Protein AF-A0A7D9LFI8-F1 (afdb_monomer)

pLDDT: mean 77.06, std 19.46, range [33.47, 96.38]

Sequence (161 aa):
KSAKEGKTTEKPIRKGYKLFFENYVFDVVGLNVDSCSIKGKCYRSPKKSQVPHNITVNLSNNGDIINAKCNCVAGASGFCCHVMALLYLIDHTLKLGLETFPRVGTCTDNPQQWHKPRPLGIKAEPIMGSSVIDPKHEKKRFSGIQRQGPAQNSSGAKQFT

Radius of gyration: 23.35 Å; Cα contacts (8 Å, |Δi|>4): 183; chains: 1; bounding box: 65×35×63 Å

Foldseek 3Di:
DDDDDDDQDCVLLVLLVVQLVVVQKAPWDWDDDPWTKIKIWGADPPDNPDDTKIKIWTAHPVRHTPDIAIPDPPRVVVRGNNNSNVVVQVVVCVVVVHPDRDHDDDPVVDPDDPPPPDPDPPPDDPPVPDDDDDPVRDDDDDPDDDPDDPDDDDDDDDDDD

Secondary structure (DSSP, 8-state):
---------HHHHHHHHHHHHTT-EEEEEEEESSSEEEEEEEPPTT-TTSPPEEEEEEE-TTS-EEEEEESSTTGGGS-SHHHHHHHHHHHHHHHTT-SSPPP---TTTS---TTS--SS------GGG-----GGG--S-------PPPP----------

Organism: Paramuricea clavata (NCBI:txid317549)

Nearest PDB structures (foldseek):
  6x1i-assembly1_B  TM=4.666E-01  e=2.091E+00  Agrobacterium fabrum str. C58
  3dxo-assembly1_A  TM=4.474E-01  e=4.412E+00  Agrobacterium fabrum str. C58
  5ua0-assembly2_B  TM=2.777E-01  e=1.631E+00  Arabidopsis thaliana

Mean predicted aligned error: 15.07 Å

Solvent-accessible surface area (backbone atoms only — not comparable to full-atom values): 10420 Å² total; per-residue (Å²): 135,84,80,77,82,73,83,78,66,65,65,33,52,60,51,1,51,52,38,36,75,69,64,35,57,40,82,63,47,77,44,80,83,92,51,42,36,37,34,31,34,27,44,45,87,94,45,83,83,48,85,53,34,54,34,39,39,31,28,43,98,87,66,47,78,76,47,41,40,30,76,47,94,57,9,78,77,37,70,24,31,68,47,38,13,51,51,51,47,51,54,50,35,60,75,69,68,49,94,62,76,82,76,81,79,53,84,81,74,49,79,82,59,90,83,54,76,67,93,66,74,78,75,89,68,58,71,91,79,55,84,90,74,60,83,93,69,70,72,94,78,82,86,80,79,81,76,77,68,84,77,82,84,75,85,80,90,73,84,79,132

InterPro domains:
  IPR007527 Zinc finger, SWIM-type [PS50966] (55-91)

Structure (mmCIF, N/CA/C/O backbone):
data_AF-A0A7D9LFI8-F1
#
_entry.id   AF-A0A7D9LFI8-F1
#
loop_
_atom_site.group_PDB
_atom_site.id
_atom_site.type_symbol
_atom_site.label_atom_id
_atom_site.label_alt_id
_atom_site.label_comp_id
_atom_site.label_asym_id
_atom_site.label_entity_id
_atom_site.label_seq_id
_atom_site.pdbx_PDB_ins_code
_atom_site.Cartn_x
_atom_site.Cartn_y
_atom_site.Cartn_z
_atom_site.occupancy
_atom_site.B_iso_or_equiv
_atom_site.auth_seq_id
_atom_site.auth_comp_id
_atom_site.auth_asym_id
_atom_site.auth_atom_id
_atom_site.pdbx_PDB_model_num
ATOM 1 N N . LYS A 1 1 ? 25.039 -17.259 -19.847 1.00 37.41 1 LYS A N 1
ATOM 2 C CA . LYS A 1 1 ? 25.064 -16.910 -18.404 1.00 37.41 1 LYS A CA 1
ATOM 3 C C . LYS A 1 1 ? 23.641 -17.055 -17.877 1.00 37.41 1 LYS A C 1
ATOM 5 O O . LYS A 1 1 ? 22.828 -16.189 -18.157 1.00 37.41 1 LYS A O 1
ATOM 10 N N . SER A 1 2 ? 23.319 -18.179 -17.241 1.00 33.47 2 SER A N 1
ATOM 11 C CA . SER A 1 2 ? 21.957 -18.476 -16.782 1.00 33.47 2 SER A CA 1
ATOM 12 C C . SER A 1 2 ? 21.588 -17.599 -15.585 1.00 33.47 2 SER A C 1
ATOM 14 O O . SER A 1 2 ? 22.363 -17.492 -14.632 1.00 33.47 2 SER A O 1
ATOM 16 N N . ALA A 1 3 ? 20.429 -16.946 -15.662 1.00 39.66 3 ALA A N 1
ATOM 17 C CA . ALA A 1 3 ? 19.850 -16.181 -14.569 1.00 39.66 3 ALA A CA 1
ATOM 18 C C . ALA A 1 3 ? 19.558 -17.130 -13.397 1.00 39.66 3 ALA A C 1
ATOM 20 O O . ALA A 1 3 ? 18.907 -18.156 -13.569 1.00 39.66 3 ALA A O 1
ATOM 21 N N . LYS A 1 4 ? 20.078 -16.815 -12.208 1.00 42.62 4 LYS A N 1
ATOM 22 C CA . LYS A 1 4 ? 19.707 -17.530 -10.984 1.00 42.62 4 LYS A CA 1
ATOM 23 C C . LYS A 1 4 ? 18.280 -17.118 -10.627 1.00 42.62 4 LYS A C 1
ATOM 25 O O . LYS A 1 4 ? 18.066 -15.963 -10.267 1.00 42.62 4 LYS A O 1
ATOM 30 N N . GLU A 1 5 ? 17.334 -18.047 -10.718 1.00 45.97 5 GLU A N 1
ATOM 31 C CA . GLU A 1 5 ? 15.995 -17.890 -10.147 1.00 45.97 5 GLU A CA 1
ATOM 32 C C . GLU A 1 5 ? 16.115 -17.538 -8.661 1.00 45.97 5 GLU A C 1
ATOM 34 O O . GLU A 1 5 ? 16.693 -18.270 -7.851 1.00 45.97 5 GLU A O 1
ATOM 39 N N . GLY A 1 6 ? 15.641 -16.341 -8.317 1.00 51.19 6 GLY A N 1
ATOM 40 C CA . GLY A 1 6 ? 15.699 -15.812 -6.965 1.00 51.19 6 GLY A CA 1
ATOM 41 C C . GLY A 1 6 ? 14.767 -16.597 -6.052 1.00 51.19 6 GLY A C 1
ATOM 42 O O . GLY A 1 6 ? 13.562 -16.641 -6.274 1.00 51.19 6 GLY A O 1
ATOM 43 N N . LYS A 1 7 ? 15.321 -17.189 -4.992 1.00 52.41 7 LYS A N 1
ATOM 44 C CA . LYS A 1 7 ? 14.572 -17.845 -3.914 1.00 52.41 7 LYS A CA 1
ATOM 45 C C . LYS A 1 7 ? 13.600 -16.832 -3.290 1.00 52.41 7 LYS A C 1
ATOM 47 O O . LYS A 1 7 ? 14.011 -15.994 -2.485 1.00 52.41 7 LYS A O 1
ATOM 52 N N . THR A 1 8 ? 12.325 -16.876 -3.674 1.00 56.66 8 THR A N 1
ATOM 53 C CA . THR A 1 8 ? 11.269 -16.017 -3.128 1.00 56.66 8 THR A CA 1
ATOM 54 C C . THR A 1 8 ? 11.151 -16.279 -1.634 1.00 56.66 8 THR A C 1
ATOM 56 O O . THR A 1 8 ? 10.778 -17.360 -1.182 1.00 56.66 8 THR A O 1
ATOM 59 N N . THR A 1 9 ? 11.532 -15.295 -0.819 1.00 69.38 9 THR A N 1
ATOM 60 C CA . THR A 1 9 ? 11.370 -15.431 0.627 1.00 69.38 9 THR A CA 1
ATOM 61 C C . THR A 1 9 ? 9.883 -15.285 0.953 1.00 69.38 9 THR A C 1
ATOM 63 O O . THR A 1 9 ? 9.250 -14.293 0.616 1.00 69.38 9 THR A O 1
ATOM 66 N N . GLU A 1 10 ? 9.292 -16.284 1.603 1.00 84.00 10 GLU A N 1
ATOM 67 C CA . GLU A 1 10 ? 7.853 -16.299 1.910 1.00 84.00 10 GLU A CA 1
ATOM 68 C C . GLU A 1 10 ? 7.460 -15.239 2.966 1.00 84.00 10 GLU A C 1
ATOM 70 O O . GLU A 1 10 ? 6.313 -14.797 3.068 1.00 84.00 10 GLU A O 1
ATOM 75 N N . LYS A 1 11 ? 8.436 -14.784 3.764 1.00 88.94 11 LYS A N 1
ATOM 76 C CA . LYS A 1 11 ? 8.214 -13.882 4.905 1.00 88.94 11 LYS A CA 1
ATOM 77 C C . LYS A 1 11 ? 7.646 -12.507 4.493 1.00 88.94 11 LYS A C 1
ATOM 79 O O . LYS A 1 11 ? 6.659 -12.099 5.111 1.00 88.94 11 LYS A O 1
ATOM 84 N N . PRO A 1 12 ? 8.208 -11.771 3.508 1.00 92.19 12 PRO A N 1
ATOM 85 C CA . PRO A 1 12 ? 7.630 -10.512 3.031 1.00 92.19 12 PRO A CA 1
ATOM 86 C C . PRO A 1 12 ? 6.227 -10.657 2.450 1.00 92.19 12 PRO A C 1
ATOM 88 O O . PRO A 1 12 ? 5.413 -9.769 2.675 1.00 92.19 12 PRO A O 1
ATOM 91 N N . ILE A 1 13 ? 5.937 -11.775 1.779 1.00 94.06 13 ILE A N 1
ATOM 92 C CA . ILE A 1 13 ? 4.623 -12.066 1.188 1.00 94.06 13 ILE A CA 1
ATOM 93 C C . ILE A 1 13 ? 3.571 -12.181 2.299 1.00 94.06 13 ILE A C 1
ATOM 95 O O . ILE A 1 13 ? 2.636 -11.383 2.356 1.00 94.06 13 ILE A O 1
ATOM 99 N N . ARG A 1 14 ? 3.783 -13.085 3.269 1.00 94.31 14 ARG A N 1
ATOM 100 C CA . ARG A 1 14 ? 2.854 -13.284 4.399 1.00 94.31 14 ARG A CA 1
ATOM 101 C C . ARG A 1 14 ? 2.645 -12.007 5.220 1.00 94.31 14 ARG A C 1
ATOM 103 O O . ARG A 1 14 ? 1.518 -11.664 5.570 1.00 94.31 14 ARG A O 1
ATOM 110 N N . LYS A 1 15 ? 3.728 -11.286 5.540 1.00 94.06 15 LYS A N 1
ATOM 111 C CA . LYS A 1 15 ? 3.634 -10.025 6.298 1.00 94.06 15 LYS A CA 1
ATOM 112 C C . LYS A 1 15 ? 2.970 -8.911 5.492 1.00 94.06 15 LYS A C 1
ATOM 114 O O . LYS A 1 15 ? 2.224 -8.127 6.068 1.00 94.06 15 LYS A O 1
ATOM 119 N N . GLY A 1 16 ? 3.242 -8.836 4.192 1.00 95.12 16 GLY A N 1
ATOM 120 C CA . GLY A 1 16 ? 2.642 -7.844 3.306 1.00 95.12 16 GLY A CA 1
ATOM 121 C C . GLY A 1 16 ? 1.133 -8.009 3.207 1.00 95.12 16 GLY A C 1
ATOM 122 O O . GLY A 1 16 ? 0.416 -7.024 3.353 1.00 95.12 16 GLY A O 1
ATOM 123 N N . TYR A 1 17 ? 0.651 -9.250 3.095 1.0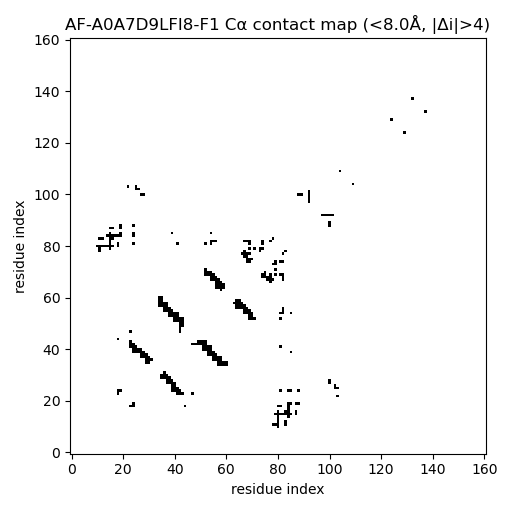0 95.62 17 TYR A N 1
ATOM 124 C CA . TYR A 1 17 ? -0.786 -9.526 3.112 1.00 95.62 17 TYR A CA 1
ATOM 125 C C . TYR A 1 17 ? -1.454 -9.034 4.403 1.00 95.62 17 TYR A C 1
ATOM 127 O O . TYR A 1 17 ? -2.499 -8.394 4.352 1.00 95.62 17 TYR A O 1
ATOM 135 N N . LYS A 1 18 ? -0.823 -9.254 5.565 1.00 94.94 18 LYS A N 1
ATOM 136 C CA . LYS A 1 18 ? -1.338 -8.750 6.848 1.00 94.94 18 LYS A CA 1
ATOM 137 C C . LYS A 1 18 ? -1.454 -7.219 6.870 1.00 94.94 18 LYS A C 1
ATOM 139 O O . LYS A 1 18 ? -2.470 -6.694 7.309 1.00 94.94 18 LYS A O 1
ATOM 144 N N . LEU A 1 19 ? -0.434 -6.506 6.384 1.00 94.25 19 LEU A N 1
ATOM 145 C CA . LEU A 1 19 ? -0.455 -5.038 6.309 1.00 94.25 19 LEU A CA 1
ATOM 146 C C . LEU A 1 19 ? -1.549 -4.526 5.362 1.00 94.25 19 LEU A C 1
ATOM 148 O O . LEU A 1 19 ? -2.220 -3.544 5.675 1.00 94.25 19 LEU A O 1
ATOM 152 N N . PHE A 1 20 ? -1.734 -5.195 4.225 1.00 94.38 20 PHE A N 1
ATOM 153 C CA . PHE A 1 20 ? -2.833 -4.915 3.306 1.00 94.38 20 PHE A CA 1
ATOM 154 C C . PHE A 1 20 ? -4.191 -5.107 4.001 1.00 94.38 20 PHE A C 1
ATOM 156 O O . PHE A 1 20 ? -4.976 -4.167 4.076 1.00 94.38 20 PHE A O 1
ATOM 163 N N . PHE A 1 21 ? -4.420 -6.280 4.595 1.00 92.94 21 PHE A N 1
ATOM 164 C CA . PHE A 1 21 ? -5.685 -6.640 5.238 1.00 92.94 21 PHE A CA 1
ATOM 165 C C . PHE A 1 21 ? -6.063 -5.718 6.411 1.00 92.94 21 PHE A C 1
ATOM 167 O O . PHE A 1 21 ? -7.231 -5.394 6.604 1.00 92.94 21 PHE A O 1
ATOM 174 N N . GLU A 1 22 ? -5.084 -5.255 7.191 1.00 90.75 22 GLU A N 1
ATOM 175 C CA . GLU A 1 22 ? -5.312 -4.372 8.346 1.00 90.75 22 GLU A CA 1
ATOM 176 C C . GLU A 1 22 ? -5.370 -2.867 7.981 1.00 90.75 22 GLU A C 1
ATOM 178 O O . GLU A 1 22 ? -5.321 -1.997 8.867 1.00 90.75 22 GLU A O 1
ATOM 183 N N . ASN A 1 23 ? -5.456 -2.532 6.686 1.00 90.88 23 ASN A N 1
ATOM 184 C CA . ASN A 1 23 ? -5.472 -1.157 6.172 1.00 90.88 23 ASN A CA 1
ATOM 185 C C . ASN A 1 23 ? -4.280 -0.332 6.689 1.00 90.88 23 ASN A C 1
ATOM 187 O O . ASN A 1 23 ? -4.435 0.750 7.275 1.00 90.88 23 ASN A O 1
ATOM 191 N N . TYR A 1 24 ? -3.072 -0.888 6.555 1.00 92.31 24 TYR A N 1
ATOM 192 C CA . TYR A 1 24 ? -1.830 -0.163 6.843 1.00 92.31 24 TYR A CA 1
ATOM 193 C C . TYR A 1 24 ? -1.316 0.619 5.633 1.00 92.31 24 TYR A C 1
ATOM 195 O O . TYR A 1 24 ? -0.491 1.509 5.831 1.00 92.31 24 TYR A O 1
ATOM 203 N N . VAL A 1 25 ? -1.800 0.308 4.425 1.00 93.56 25 VAL A N 1
ATOM 204 C CA . VAL A 1 25 ? -1.505 1.027 3.178 1.00 93.56 25 VAL A CA 1
ATOM 205 C C . VAL A 1 25 ? -2.602 2.057 2.916 1.00 93.56 25 VAL A C 1
ATOM 207 O O . VAL A 1 25 ? -3.782 1.737 3.023 1.00 93.56 25 VAL A O 1
ATOM 210 N N . PHE A 1 26 ? -2.217 3.290 2.606 1.00 92.50 26 PHE A N 1
ATOM 211 C CA . PHE A 1 26 ? -3.134 4.411 2.406 1.00 92.50 26 PHE A CA 1
ATOM 212 C C . PHE A 1 26 ? -2.490 5.496 1.532 1.00 92.50 26 PHE A C 1
ATOM 214 O O . PHE A 1 26 ? -1.305 5.409 1.202 1.00 92.50 26 PHE A O 1
ATOM 221 N N . ASP A 1 27 ? -3.272 6.524 1.184 1.00 92.12 27 ASP A N 1
ATOM 222 C CA . ASP A 1 27 ? -2.826 7.666 0.369 1.00 92.12 27 ASP A CA 1
ATOM 223 C C . ASP A 1 27 ? -2.188 7.207 -0.954 1.00 92.12 27 ASP A C 1
ATOM 225 O O . ASP A 1 27 ? -1.049 7.547 -1.282 1.00 92.12 27 ASP A O 1
ATOM 229 N N . VAL A 1 28 ? -2.902 6.315 -1.652 1.00 93.81 28 VAL A N 1
ATOM 230 C CA . VAL A 1 28 ? -2.425 5.691 -2.886 1.00 93.81 28 VAL A CA 1
ATOM 231 C C . VAL A 1 28 ? -2.843 6.526 -4.085 1.00 93.81 28 VAL A C 1
ATOM 233 O O . VAL A 1 28 ? -4.024 6.816 -4.268 1.00 93.81 28 VAL A O 1
ATOM 236 N N . VAL A 1 29 ? -1.865 6.886 -4.911 1.00 91.50 29 VAL A N 1
ATOM 237 C CA . VAL A 1 29 ? -2.039 7.707 -6.109 1.00 91.50 29 VAL A CA 1
ATOM 238 C C . VAL A 1 29 ? -1.342 7.023 -7.279 1.00 91.50 29 VAL A C 1
ATOM 240 O O . VAL A 1 29 ? -0.163 6.677 -7.190 1.00 91.50 29 VAL A O 1
ATOM 243 N N . GLY A 1 30 ? -2.075 6.834 -8.375 1.00 89.81 30 GLY A N 1
ATOM 244 C CA . GLY A 1 30 ? -1.538 6.368 -9.650 1.00 89.81 30 GLY A CA 1
ATOM 245 C C . GLY A 1 30 ? -1.301 7.537 -10.601 1.00 89.81 30 GLY A C 1
ATOM 246 O O . GLY A 1 30 ? -2.158 8.406 -10.738 1.00 89.81 30 GLY A O 1
ATOM 247 N N . LEU A 1 31 ? -0.146 7.553 -11.259 1.00 84.38 31 LEU A N 1
ATOM 248 C CA . LEU A 1 31 ? 0.178 8.459 -12.355 1.00 84.38 31 LEU A CA 1
ATOM 249 C C . LEU A 1 31 ? 0.422 7.628 -13.616 1.00 84.38 31 LEU A C 1
ATOM 251 O O . LEU A 1 31 ? 1.238 6.706 -13.598 1.00 84.38 31 LEU A O 1
ATOM 255 N N . ASN A 1 32 ? -0.271 7.966 -14.700 1.00 80.75 32 ASN A N 1
ATOM 256 C CA . ASN A 1 32 ? -0.144 7.299 -15.992 1.00 80.75 32 ASN A CA 1
ATOM 257 C C . ASN A 1 32 ? 0.204 8.352 -17.053 1.00 80.75 32 ASN A C 1
ATOM 259 O O . ASN A 1 32 ? -0.681 9.048 -17.540 1.00 80.75 32 ASN A O 1
ATOM 263 N N . VAL A 1 33 ? 1.503 8.539 -17.304 1.00 65.62 33 VAL A N 1
ATOM 264 C CA . VAL A 1 33 ? 2.015 9.484 -18.317 1.00 65.62 33 VAL A CA 1
ATOM 265 C C . VAL A 1 33 ? 2.738 8.700 -19.415 1.00 65.62 33 VAL A C 1
ATOM 267 O O . VAL A 1 33 ? 2.266 8.693 -20.539 1.00 65.62 33 VAL A O 1
ATOM 270 N N . ASP A 1 34 ? 3.786 7.941 -19.062 1.00 67.00 34 ASP A N 1
ATOM 271 C CA . ASP A 1 34 ? 4.524 7.057 -19.997 1.00 67.00 34 ASP A CA 1
ATOM 272 C C . ASP A 1 34 ? 4.701 5.620 -19.466 1.00 67.00 34 ASP A C 1
ATOM 274 O O . ASP A 1 34 ? 4.893 4.664 -20.213 1.00 67.00 34 ASP A O 1
ATOM 278 N N . SER A 1 35 ? 4.656 5.466 -18.142 1.00 74.69 35 SER A N 1
ATOM 279 C CA . SER A 1 35 ? 4.629 4.197 -17.414 1.00 74.69 35 SER A CA 1
ATOM 280 C C . SER A 1 35 ? 3.730 4.378 -16.193 1.00 74.69 35 SER A C 1
ATOM 282 O O . SER A 1 35 ? 3.637 5.482 -15.645 1.00 74.69 35 SER A O 1
ATOM 284 N N . CYS A 1 36 ? 3.032 3.323 -15.774 1.00 88.62 36 CYS A N 1
ATOM 285 C CA . CYS A 1 36 ? 2.094 3.416 -14.659 1.00 88.62 36 CYS A CA 1
ATOM 286 C C . CYS A 1 36 ? 2.877 3.435 -13.338 1.00 88.62 36 CYS A C 1
ATOM 288 O O . CYS A 1 36 ? 3.379 2.406 -12.884 1.00 88.62 36 CYS A O 1
ATOM 290 N N . SER A 1 37 ? 3.019 4.614 -12.726 1.00 92.69 37 SER A N 1
ATOM 291 C CA . SER A 1 37 ? 3.699 4.781 -11.439 1.00 92.69 37 SER A CA 1
ATOM 292 C C . SER A 1 37 ? 2.676 4.936 -10.323 1.00 92.69 37 SER A C 1
ATOM 294 O O . SER A 1 37 ? 1.926 5.910 -10.274 1.00 92.69 37 SER A O 1
ATOM 296 N N . ILE A 1 38 ? 2.661 3.978 -9.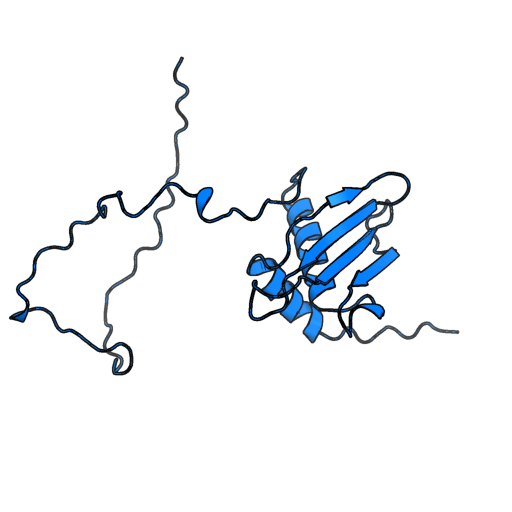405 1.00 94.31 38 ILE A N 1
ATOM 297 C CA . ILE A 1 38 ? 1.757 3.942 -8.262 1.00 94.31 38 ILE A CA 1
ATOM 298 C C . ILE A 1 38 ? 2.565 4.248 -7.008 1.00 94.31 38 ILE A C 1
ATOM 300 O O . ILE A 1 38 ? 3.533 3.559 -6.671 1.00 94.31 38 ILE A O 1
ATOM 304 N N . LYS A 1 39 ? 2.167 5.301 -6.300 1.00 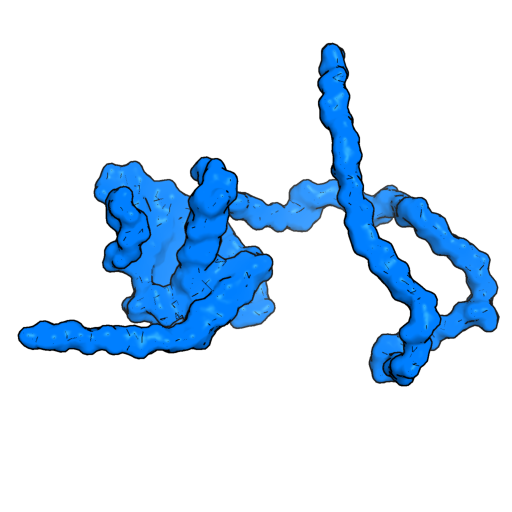95.12 39 LYS A N 1
ATOM 305 C CA . LYS A 1 39 ? 2.767 5.730 -5.036 1.00 95.12 39 LYS A CA 1
ATOM 306 C C . LYS A 1 39 ? 1.777 5.507 -3.911 1.00 95.12 39 LYS A C 1
ATOM 308 O O . LYS A 1 39 ? 0.581 5.663 -4.106 1.00 95.12 39 LYS A O 1
ATOM 313 N N . GLY A 1 40 ? 2.278 5.167 -2.732 1.00 94.88 40 GLY A N 1
ATOM 314 C CA . GLY A 1 40 ? 1.452 5.014 -1.541 1.00 94.88 40 GLY A CA 1
ATOM 315 C C . GLY A 1 40 ? 2.263 5.156 -0.264 1.00 94.88 40 GLY A C 1
ATOM 316 O O . GLY A 1 40 ? 3.499 5.113 -0.277 1.00 94.88 40 GLY A O 1
ATOM 317 N N . LYS A 1 41 ? 1.564 5.303 0.856 1.00 94.88 41 LYS A N 1
ATOM 318 C CA . LYS A 1 41 ? 2.154 5.315 2.195 1.00 94.88 41 LYS A CA 1
ATOM 319 C C . LYS A 1 41 ? 1.767 4.045 2.932 1.00 94.88 41 LYS A C 1
ATOM 321 O O . LYS A 1 41 ? 0.655 3.547 2.793 1.00 94.88 41 LYS A O 1
ATOM 326 N N . CYS A 1 42 ? 2.683 3.521 3.739 1.00 94.00 42 CYS A N 1
ATOM 327 C CA . CYS A 1 42 ? 2.388 2.409 4.633 1.00 94.00 42 CYS A CA 1
ATOM 328 C C . CYS A 1 42 ? 2.894 2.686 6.040 1.00 94.00 42 CYS A C 1
ATOM 330 O O . CYS A 1 42 ? 4.062 3.032 6.237 1.00 94.00 42 CYS A O 1
ATOM 332 N N . TYR A 1 43 ? 2.034 2.495 7.035 1.00 92.19 43 TYR A N 1
ATOM 333 C CA . TYR A 1 43 ? 2.442 2.595 8.431 1.00 92.19 43 TYR A CA 1
ATOM 334 C C . TYR A 1 43 ? 3.480 1.527 8.788 1.00 92.19 43 TYR A C 1
ATOM 336 O O . TYR A 1 43 ? 3.458 0.403 8.280 1.00 92.19 43 TYR A O 1
ATOM 344 N N . ARG A 1 44 ? 4.363 1.869 9.729 1.00 86.19 44 ARG A N 1
ATOM 345 C CA . ARG A 1 44 ? 5.255 0.909 10.383 1.00 86.19 44 ARG A CA 1
ATOM 346 C C . ARG A 1 44 ? 4.434 0.065 11.360 1.00 86.19 44 ARG A C 1
ATOM 348 O O . ARG A 1 44 ? 3.862 0.587 12.314 1.00 86.19 44 ARG A O 1
ATOM 355 N N . SER A 1 45 ? 4.363 -1.248 11.158 1.00 76.50 45 SER A N 1
ATOM 356 C CA . SER A 1 45 ? 3.855 -2.149 12.206 1.00 76.50 45 SER A CA 1
ATOM 357 C C . SER A 1 45 ? 4.743 -2.017 13.460 1.00 76.50 45 SER A C 1
ATOM 359 O O . SER A 1 45 ? 5.963 -2.052 13.292 1.00 76.50 45 SER A O 1
ATOM 361 N N . PRO A 1 46 ? 4.210 -1.890 14.701 1.00 64.44 46 PRO A N 1
ATOM 362 C CA . PRO A 1 46 ? 2.829 -2.138 15.139 1.00 64.44 46 PRO A CA 1
ATOM 363 C C . PRO A 1 46 ? 1.978 -0.881 15.431 1.00 64.44 46 PRO A C 1
ATOM 365 O O . PRO A 1 46 ? 0.835 -1.026 15.854 1.00 64.44 46 PRO A O 1
ATOM 368 N N . LYS A 1 47 ? 2.489 0.347 15.237 1.00 67.88 47 LYS A N 1
ATOM 369 C CA . LYS A 1 47 ? 1.793 1.593 15.629 1.00 67.88 47 LYS A CA 1
ATOM 370 C C . LYS A 1 47 ? 1.634 2.553 14.447 1.00 67.88 47 LYS A C 1
ATOM 372 O O . LYS A 1 47 ? 2.624 3.042 13.909 1.00 67.88 47 LYS A O 1
ATOM 377 N N . LYS A 1 48 ? 0.384 2.917 14.127 1.00 72.75 48 LYS A N 1
ATOM 378 C CA . LYS A 1 48 ? 0.029 3.903 13.082 1.00 72.75 48 LYS A CA 1
ATOM 379 C C . LYS A 1 48 ? 0.436 5.356 13.418 1.00 72.75 48 LYS A C 1
ATOM 381 O O . LYS A 1 48 ? 0.164 6.258 12.642 1.00 72.75 48 LYS A O 1
ATOM 386 N N . SER A 1 49 ? 1.095 5.592 14.558 1.00 73.19 49 SER A N 1
ATOM 387 C CA . SER A 1 49 ? 1.566 6.916 14.991 1.00 73.19 49 SER A CA 1
ATOM 388 C C . SER A 1 49 ? 2.953 7.300 14.464 1.00 73.19 49 SER A C 1
ATOM 390 O O . SER A 1 49 ? 3.344 8.457 14.567 1.00 73.19 49 SER A O 1
ATOM 392 N N . GLN A 1 50 ? 3.729 6.347 13.939 1.00 81.81 50 GLN A N 1
ATOM 393 C CA . GLN A 1 50 ? 5.054 6.637 13.390 1.00 81.81 50 GLN A CA 1
ATOM 394 C C . GLN A 1 50 ? 4.978 7.159 11.955 1.00 81.81 50 GLN A C 1
ATOM 396 O O . GLN A 1 50 ? 4.047 6.834 11.218 1.00 81.81 50 GLN A O 1
ATOM 401 N N . VAL A 1 51 ? 6.023 7.890 11.542 1.00 86.25 51 VAL A N 1
ATOM 402 C CA . VAL A 1 51 ? 6.181 8.363 10.161 1.00 86.25 51 VAL A CA 1
ATOM 403 C C . VAL A 1 51 ? 6.080 7.172 9.190 1.00 86.25 51 VAL A C 1
ATOM 405 O O . VAL A 1 51 ? 6.888 6.238 9.291 1.00 86.25 51 VAL A O 1
ATOM 408 N N . PRO A 1 52 ? 5.100 7.184 8.268 1.00 93.00 52 PRO A N 1
ATOM 409 C CA . PRO A 1 52 ? 4.894 6.113 7.300 1.00 93.00 52 PRO A CA 1
ATOM 410 C C . PRO A 1 52 ? 6.079 5.945 6.347 1.00 93.00 52 PRO A C 1
ATOM 412 O O . PRO A 1 52 ? 6.818 6.886 6.055 1.00 93.00 52 PRO A O 1
ATOM 415 N N . HIS A 1 53 ? 6.237 4.741 5.806 1.00 94.56 53 HIS A N 1
ATOM 416 C CA . HIS A 1 53 ? 7.129 4.509 4.681 1.00 94.56 53 HIS A CA 1
ATOM 417 C C . HIS A 1 53 ? 6.452 4.914 3.376 1.00 94.56 53 HIS A C 1
ATOM 419 O O . HIS A 1 53 ? 5.341 4.473 3.089 1.00 94.56 53 HIS A O 1
ATOM 425 N N . ASN A 1 54 ? 7.166 5.688 2.562 1.00 95.25 54 ASN A N 1
ATOM 426 C CA . ASN A 1 54 ? 6.788 5.926 1.176 1.00 95.25 54 ASN A CA 1
ATOM 427 C C . ASN A 1 54 ? 7.149 4.692 0.345 1.00 95.25 54 ASN A C 1
ATOM 429 O O . ASN A 1 54 ? 8.266 4.166 0.455 1.00 95.25 54 ASN A O 1
ATOM 433 N N . ILE A 1 55 ? 6.194 4.233 -0.455 1.00 96.31 55 ILE A N 1
ATOM 434 C CA . ILE A 1 55 ? 6.318 3.103 -1.369 1.00 96.31 55 ILE A CA 1
ATOM 435 C C . ILE A 1 55 ? 6.036 3.613 -2.781 1.00 96.31 55 ILE A C 1
ATOM 437 O O . ILE A 1 55 ? 5.163 4.456 -2.991 1.00 96.31 55 ILE A O 1
ATOM 441 N N . THR A 1 56 ? 6.782 3.114 -3.756 1.00 95.94 56 THR A N 1
ATOM 442 C CA . THR A 1 56 ? 6.554 3.388 -5.174 1.00 95.94 56 THR A CA 1
ATOM 443 C C . THR A 1 56 ? 6.714 2.097 -5.958 1.00 95.94 56 THR A C 1
ATOM 445 O O . THR A 1 56 ? 7.694 1.380 -5.756 1.00 95.94 56 THR A O 1
ATOM 448 N N . VAL A 1 57 ? 5.759 1.807 -6.832 1.00 95.62 57 VAL A N 1
ATOM 449 C CA . VAL A 1 57 ? 5.763 0.671 -7.756 1.00 95.62 57 VAL A CA 1
ATOM 450 C C . VAL A 1 57 ? 5.537 1.220 -9.156 1.00 95.62 57 VAL A C 1
ATOM 452 O O . VAL A 1 57 ? 4.595 1.972 -9.378 1.00 95.62 57 VAL A O 1
ATOM 455 N N . ASN A 1 58 ? 6.400 0.845 -10.090 1.00 94.50 58 ASN A N 1
ATOM 456 C CA . ASN A 1 58 ? 6.267 1.180 -11.498 1.00 94.50 58 ASN A CA 1
ATOM 457 C C . ASN A 1 58 ? 5.901 -0.088 -12.263 1.00 94.50 58 ASN A C 1
ATOM 459 O O . ASN A 1 58 ? 6.624 -1.087 -12.184 1.00 94.50 58 ASN A O 1
ATOM 463 N N . LEU A 1 59 ? 4.796 -0.026 -12.996 1.00 92.62 59 LEU A N 1
ATOM 464 C CA . LEU A 1 59 ? 4.278 -1.103 -13.824 1.00 92.62 59 LEU A CA 1
ATOM 465 C C . LEU A 1 59 ? 4.484 -0.779 -15.305 1.00 92.62 59 LEU A C 1
ATOM 467 O O . LEU A 1 59 ? 4.427 0.384 -15.719 1.00 92.62 59 LEU A O 1
ATOM 471 N N . SER A 1 60 ? 4.716 -1.822 -16.095 1.00 91.00 60 SER A N 1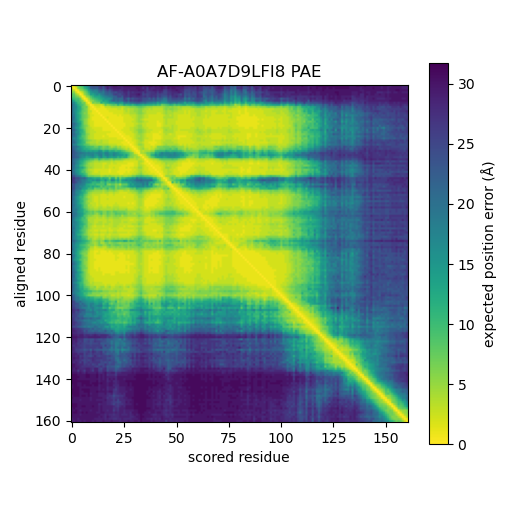
ATOM 472 C CA . SER A 1 60 ? 4.654 -1.759 -17.550 1.00 91.00 60 SER A CA 1
ATOM 473 C C . SER A 1 60 ? 3.201 -1.697 -18.015 1.00 91.00 60 SER A C 1
ATOM 475 O O . SER A 1 60 ? 2.273 -1.995 -17.262 1.00 91.00 60 SER A O 1
ATOM 477 N N . ASN A 1 61 ? 3.002 -1.376 -19.291 1.00 85.00 61 ASN A N 1
ATOM 478 C CA . ASN A 1 61 ? 1.671 -1.370 -19.900 1.00 85.00 61 ASN A CA 1
ATOM 479 C C . ASN A 1 61 ? 1.031 -2.770 -19.923 1.00 85.00 61 ASN A C 1
ATOM 481 O O . ASN A 1 61 ? -0.186 -2.879 -20.018 1.00 85.00 61 ASN A O 1
ATOM 485 N N . ASN A 1 62 ? 1.838 -3.826 -19.782 1.00 85.94 62 ASN A N 1
ATOM 486 C CA . ASN A 1 62 ? 1.375 -5.212 -19.706 1.00 85.94 62 ASN A CA 1
ATOM 487 C C . ASN A 1 62 ? 1.033 -5.646 -18.268 1.00 85.94 62 ASN A C 1
ATOM 489 O O . ASN A 1 62 ? 0.561 -6.760 -18.065 1.00 85.94 62 ASN A O 1
ATOM 493 N N . GLY A 1 63 ? 1.282 -4.790 -17.270 1.00 84.50 63 GLY A N 1
ATOM 494 C CA . GLY A 1 63 ? 1.078 -5.098 -15.853 1.00 84.50 63 GLY A CA 1
ATOM 495 C C . GLY A 1 63 ? 2.295 -5.708 -15.147 1.00 84.50 63 GLY A C 1
ATOM 496 O O . GLY A 1 63 ? 2.218 -5.998 -13.954 1.00 84.50 63 GLY A O 1
ATOM 497 N N . ASP A 1 64 ? 3.430 -5.859 -15.835 1.00 90.62 64 ASP A N 1
ATOM 498 C CA . ASP A 1 64 ? 4.660 -6.367 -15.222 1.00 90.62 64 ASP A CA 1
ATOM 499 C C . ASP A 1 64 ? 5.302 -5.319 -14.313 1.00 90.62 64 ASP A C 1
ATOM 501 O O . ASP A 1 64 ? 5.343 -4.126 -14.624 1.00 90.62 64 ASP A O 1
ATOM 505 N N . ILE A 1 65 ? 5.880 -5.764 -13.199 1.00 92.06 65 ILE A N 1
ATOM 506 C CA . ILE A 1 65 ? 6.581 -4.874 -12.272 1.00 92.06 65 ILE A CA 1
ATOM 507 C C . ILE A 1 65 ? 7.958 -4.532 -12.851 1.00 92.06 65 ILE A C 1
ATOM 509 O O . ILE A 1 65 ? 8.860 -5.367 -12.858 1.00 92.06 65 ILE A O 1
ATOM 513 N N . ILE A 1 66 ? 8.143 -3.281 -13.278 1.00 93.00 66 ILE A N 1
ATOM 514 C CA . ILE A 1 66 ? 9.435 -2.767 -13.759 1.00 93.00 66 ILE A CA 1
ATOM 515 C C . ILE A 1 66 ? 10.356 -2.484 -12.571 1.00 93.00 66 ILE A C 1
ATOM 517 O O . ILE A 1 66 ? 11.544 -2.800 -12.584 1.00 93.00 66 ILE A O 1
ATOM 521 N N . ASN A 1 67 ? 9.819 -1.824 -11.543 1.00 92.69 67 ASN A N 1
ATOM 522 C CA . ASN A 1 67 ? 10.586 -1.405 -10.376 1.00 92.69 67 ASN A CA 1
ATOM 523 C C . ASN A 1 67 ? 9.673 -1.240 -9.163 1.00 92.69 67 ASN A C 1
ATOM 525 O O . ASN A 1 67 ? 8.549 -0.759 -9.290 1.00 92.69 67 ASN A O 1
ATOM 529 N N . ALA A 1 68 ? 10.185 -1.552 -7.979 1.00 95.00 68 ALA A N 1
ATOM 530 C CA . ALA A 1 68 ? 9.535 -1.225 -6.724 1.00 95.00 68 ALA A CA 1
ATOM 531 C C . ALA A 1 68 ? 10.561 -0.708 -5.716 1.00 95.00 68 ALA A C 1
ATOM 533 O O . ALA A 1 68 ? 11.667 -1.235 -5.603 1.00 95.00 68 ALA A O 1
ATOM 534 N N . LYS A 1 69 ? 10.194 0.328 -4.963 1.00 95.19 69 LYS A N 1
ATOM 535 C CA . LYS A 1 69 ? 11.046 0.942 -3.942 1.00 95.19 69 LYS A CA 1
ATOM 536 C C . LYS A 1 69 ? 10.237 1.267 -2.700 1.00 95.19 69 LYS A C 1
ATOM 538 O O . LYS A 1 69 ? 9.078 1.669 -2.772 1.00 95.19 69 LYS A O 1
ATOM 543 N N . CYS A 1 70 ? 10.874 1.134 -1.545 1.00 95.69 70 CYS A N 1
ATOM 544 C CA . CYS A 1 70 ? 10.318 1.561 -0.269 1.00 95.69 70 CYS A CA 1
ATOM 545 C C . CYS A 1 70 ? 11.417 2.180 0.598 1.00 95.69 70 CYS A C 1
ATOM 547 O O . CYS A 1 70 ? 12.525 1.654 0.651 1.00 95.69 70 CYS A O 1
ATOM 549 N N . ASN A 1 71 ? 11.107 3.243 1.344 1.00 94.62 71 ASN A N 1
ATOM 550 C CA . ASN A 1 71 ? 12.055 3.886 2.269 1.00 94.62 71 ASN A CA 1
ATOM 551 C C . ASN A 1 71 ? 12.290 3.092 3.581 1.00 94.62 71 ASN A C 1
ATOM 553 O O . ASN A 1 71 ? 12.545 3.660 4.640 1.00 94.62 71 ASN A O 1
ATOM 557 N N . CYS A 1 72 ? 12.087 1.777 3.585 1.00 92.69 72 CYS A N 1
ATOM 558 C CA . CYS A 1 72 ? 12.463 0.928 4.717 1.00 92.69 72 CYS A CA 1
ATOM 559 C C . CYS A 1 72 ? 13.837 0.305 4.456 1.00 92.69 72 CYS A C 1
ATOM 561 O O . CYS A 1 72 ? 14.265 0.231 3.309 1.00 92.69 72 CYS A O 1
ATOM 563 N N . VAL A 1 73 ? 14.496 -0.207 5.498 1.00 90.81 73 VAL A N 1
ATOM 564 C CA . VAL A 1 73 ? 15.846 -0.796 5.386 1.00 90.81 73 VAL A CA 1
ATOM 565 C C . VAL A 1 73 ? 15.912 -1.898 4.318 1.00 90.81 73 VAL A C 1
ATOM 567 O O . VAL A 1 73 ? 16.845 -1.952 3.531 1.00 90.81 73 VAL A O 1
ATOM 570 N N . ALA A 1 74 ? 14.878 -2.740 4.234 1.00 88.00 74 ALA A N 1
ATOM 571 C CA . ALA A 1 74 ? 14.781 -3.806 3.233 1.00 88.00 74 ALA A CA 1
ATOM 572 C C . ALA A 1 74 ? 14.190 -3.346 1.884 1.00 88.00 74 ALA A C 1
ATOM 574 O O . ALA A 1 74 ? 14.018 -4.154 0.981 1.00 88.00 74 ALA A O 1
ATOM 575 N N . GLY A 1 75 ? 13.795 -2.080 1.750 1.00 84.44 75 GLY A N 1
ATOM 576 C CA . GLY A 1 75 ? 12.998 -1.592 0.624 1.00 84.44 75 GLY A CA 1
ATOM 577 C C . GLY A 1 75 ? 13.802 -1.249 -0.627 1.00 84.44 75 GLY A C 1
ATOM 578 O O . GLY A 1 75 ? 13.204 -1.083 -1.688 1.00 84.44 75 GLY A O 1
ATOM 579 N N . ALA A 1 76 ? 15.132 -1.187 -0.521 1.00 86.69 76 ALA A N 1
ATOM 580 C CA . ALA A 1 76 ? 16.027 -0.970 -1.656 1.00 86.69 76 ALA A CA 1
ATOM 581 C C . ALA A 1 76 ? 16.052 -2.158 -2.634 1.00 86.69 76 ALA A C 1
ATOM 583 O O . ALA A 1 76 ? 16.291 -1.959 -3.819 1.00 86.69 76 ALA A O 1
ATOM 584 N N . SER A 1 77 ? 15.761 -3.377 -2.163 1.00 86.81 77 SER A N 1
ATOM 585 C CA . SER A 1 77 ? 15.676 -4.574 -3.013 1.00 86.81 77 SER A CA 1
ATOM 586 C C . SER A 1 77 ? 14.372 -4.668 -3.811 1.00 86.81 77 SER A C 1
ATOM 588 O O . SER A 1 77 ? 14.207 -5.601 -4.590 1.00 86.81 77 SER A O 1
ATOM 590 N N . GLY A 1 78 ? 13.405 -3.779 -3.554 1.00 89.12 78 GLY A N 1
ATOM 591 C CA . GLY A 1 78 ? 12.043 -3.882 -4.082 1.00 89.12 78 GLY A CA 1
ATOM 592 C C . GLY A 1 78 ? 11.215 -5.026 -3.488 1.00 89.12 78 GLY A C 1
ATOM 593 O O . GLY A 1 78 ? 10.046 -5.166 -3.824 1.00 89.12 78 GLY A O 1
ATOM 594 N N . PHE A 1 79 ? 11.770 -5.811 -2.558 1.00 91.75 79 PHE A N 1
ATOM 595 C CA . PHE A 1 79 ? 11.115 -6.985 -1.977 1.00 91.75 79 PHE A CA 1
ATOM 596 C C . PHE A 1 79 ? 11.010 -6.865 -0.451 1.00 91.75 79 PHE A C 1
ATOM 598 O O . PHE A 1 79 ? 11.654 -7.585 0.315 1.00 91.75 79 PHE A O 1
ATOM 605 N N . CYS A 1 80 ? 10.187 -5.929 0.021 1.00 94.50 80 CYS A N 1
ATOM 606 C CA . CYS A 1 80 ? 9.858 -5.790 1.439 1.00 94.50 80 CYS A CA 1
ATOM 607 C C . CYS A 1 80 ? 8.358 -6.004 1.682 1.00 94.50 80 CYS A C 1
ATOM 609 O O . CYS A 1 80 ? 7.547 -5.942 0.758 1.00 94.50 80 CYS A O 1
ATOM 611 N N . CYS A 1 81 ? 7.962 -6.231 2.938 1.00 94.75 81 CYS A N 1
ATOM 612 C CA . CYS A 1 81 ? 6.549 -6.437 3.275 1.00 94.75 81 CYS A CA 1
ATOM 613 C C . CYS A 1 81 ? 5.667 -5.227 2.933 1.00 94.75 81 CYS A C 1
ATOM 615 O O . CYS A 1 81 ? 4.496 -5.405 2.630 1.00 94.75 81 CYS A O 1
ATOM 617 N N . HIS A 1 82 ? 6.218 -4.010 2.938 1.00 95.19 82 HIS A N 1
ATOM 618 C CA . HIS A 1 82 ? 5.485 -2.801 2.563 1.00 95.19 82 HIS A CA 1
ATOM 619 C C . HIS A 1 82 ? 5.188 -2.754 1.056 1.00 95.19 82 HIS A C 1
ATOM 621 O O . HIS A 1 82 ? 4.065 -2.450 0.673 1.00 95.19 82 HIS A O 1
ATOM 627 N N . VAL A 1 83 ? 6.161 -3.114 0.205 1.00 96.25 83 VAL A N 1
ATOM 628 C CA . VAL A 1 83 ? 5.940 -3.233 -1.249 1.00 96.25 83 VAL A CA 1
ATOM 629 C C . VAL A 1 83 ? 4.887 -4.300 -1.531 1.00 96.25 83 VAL A C 1
ATOM 631 O O . VAL A 1 83 ? 3.938 -4.036 -2.258 1.00 96.25 83 VAL A O 1
ATOM 634 N N . MET A 1 84 ? 5.007 -5.468 -0.895 1.00 96.19 84 MET A N 1
ATOM 635 C CA . MET A 1 84 ? 4.023 -6.545 -1.038 1.00 96.19 84 MET A CA 1
ATOM 636 C C . MET A 1 84 ? 2.611 -6.104 -0.654 1.00 96.19 84 MET A C 1
ATOM 638 O O . MET A 1 84 ? 1.660 -6.427 -1.353 1.00 96.19 84 MET A O 1
ATOM 642 N N . ALA A 1 85 ? 2.469 -5.330 0.423 1.00 96.06 85 ALA A N 1
ATOM 643 C CA . ALA A 1 85 ? 1.175 -4.801 0.839 1.00 96.06 85 ALA A CA 1
ATOM 644 C C . ALA A 1 85 ? 0.545 -3.883 -0.223 1.00 96.06 85 ALA A C 1
ATOM 646 O O . ALA A 1 85 ? -0.652 -3.982 -0.480 1.00 96.06 85 ALA A O 1
ATOM 647 N N . LEU A 1 86 ? 1.344 -3.020 -0.866 1.00 96.06 86 LEU A N 1
ATOM 648 C CA . LEU A 1 86 ? 0.857 -2.174 -1.958 1.00 96.06 86 LEU A CA 1
ATOM 649 C C . LEU A 1 86 ? 0.473 -3.006 -3.190 1.00 96.06 86 LEU A C 1
ATOM 651 O O . LEU A 1 86 ? -0.566 -2.747 -3.785 1.00 96.06 86 LEU A O 1
ATOM 655 N N . LEU A 1 87 ? 1.258 -4.027 -3.543 1.00 95.94 87 LEU A N 1
ATOM 656 C CA . LEU A 1 87 ? 0.933 -4.926 -4.657 1.00 95.94 87 LEU A CA 1
ATOM 657 C C . LEU A 1 87 ? -0.378 -5.687 -4.423 1.00 95.94 87 LEU A C 1
ATOM 659 O O . LEU A 1 87 ? -1.192 -5.769 -5.336 1.00 95.94 87 LEU A O 1
ATOM 663 N N . TYR A 1 88 ? -0.620 -6.178 -3.202 1.00 96.38 88 TYR A N 1
ATOM 664 C CA . TYR A 1 88 ? -1.903 -6.792 -2.847 1.00 96.38 88 TYR A CA 1
ATOM 665 C C . TYR A 1 88 ? -3.071 -5.819 -2.985 1.00 96.38 88 TYR A C 1
ATOM 667 O O . TYR A 1 88 ? -4.128 -6.209 -3.472 1.00 96.38 88 TYR A O 1
ATOM 675 N N . LEU A 1 89 ? -2.881 -4.559 -2.588 1.00 95.44 89 LEU A N 1
ATOM 676 C CA . LEU A 1 89 ? -3.907 -3.537 -2.755 1.00 95.44 89 LEU A CA 1
ATOM 677 C C . LEU A 1 89 ? -4.206 -3.279 -4.235 1.00 95.44 89 LEU A C 1
ATOM 679 O O . LEU A 1 89 ? -5.375 -3.248 -4.601 1.00 95.44 89 LEU A O 1
ATOM 683 N N . ILE A 1 90 ? -3.175 -3.156 -5.075 1.00 94.62 90 ILE A N 1
ATOM 684 C CA . ILE A 1 90 ? -3.323 -2.974 -6.527 1.00 94.62 90 ILE A CA 1
ATOM 685 C C . ILE A 1 90 ? -4.081 -4.154 -7.143 1.00 94.62 90 ILE A C 1
ATOM 687 O O . ILE A 1 90 ? -5.121 -3.953 -7.768 1.00 94.62 90 ILE A O 1
ATOM 691 N N . ASP A 1 91 ? -3.617 -5.381 -6.910 1.00 94.81 91 ASP A N 1
ATOM 692 C CA . ASP A 1 91 ? -4.269 -6.600 -7.404 1.00 94.81 91 ASP A CA 1
ATOM 693 C C . ASP A 1 91 ? -5.733 -6.691 -6.943 1.00 94.81 91 ASP A C 1
ATOM 695 O O . ASP A 1 91 ? -6.625 -6.977 -7.741 1.00 94.81 91 ASP A O 1
ATOM 699 N N . HIS A 1 92 ? -6.009 -6.369 -5.677 1.00 95.00 92 HIS A N 1
ATOM 700 C CA . HIS A 1 92 ? -7.369 -6.373 -5.150 1.00 95.00 92 HIS A CA 1
ATOM 701 C C . HIS A 1 92 ? -8.262 -5.320 -5.814 1.00 95.00 92 HIS A C 1
ATOM 703 O O . HIS A 1 92 ? -9.394 -5.631 -6.181 1.00 95.00 92 HIS A O 1
ATOM 709 N N . THR A 1 93 ? -7.763 -4.097 -6.016 1.00 92.81 93 THR A N 1
ATOM 710 C CA . THR A 1 93 ? -8.530 -3.045 -6.702 1.00 92.81 93 THR A CA 1
ATOM 711 C C . THR A 1 93 ? -8.842 -3.398 -8.149 1.00 92.81 93 THR A C 1
ATOM 713 O O . THR A 1 93 ? -9.969 -3.179 -8.588 1.00 92.81 93 THR A O 1
ATOM 716 N N . LEU A 1 94 ? -7.891 -4.018 -8.854 1.00 91.44 94 LEU A N 1
ATOM 717 C CA . LEU A 1 94 ? -8.091 -4.489 -10.222 1.00 91.44 94 LEU A CA 1
ATOM 718 C C . LEU A 1 94 ? -9.129 -5.617 -10.273 1.00 91.44 94 LEU A C 1
ATOM 720 O O . LEU A 1 94 ? -10.035 -5.576 -11.099 1.00 91.44 94 LEU A O 1
ATOM 724 N N . LYS A 1 95 ? -9.059 -6.583 -9.348 1.00 94.25 95 LYS A N 1
ATOM 725 C CA . LYS A 1 95 ? -10.038 -7.681 -9.242 1.00 94.25 95 LYS A CA 1
ATOM 726 C C . LYS A 1 95 ? -11.455 -7.205 -8.936 1.00 94.25 95 LYS A C 1
ATOM 728 O O . LYS A 1 95 ? -12.410 -7.851 -9.354 1.00 94.25 95 LYS A O 1
ATOM 733 N N . LEU A 1 96 ? -11.591 -6.106 -8.197 1.00 93.62 96 LEU A N 1
ATOM 734 C CA . LEU A 1 96 ? -12.884 -5.489 -7.904 1.00 93.62 96 LEU A CA 1
ATOM 735 C C . LEU A 1 96 ? -13.372 -4.539 -9.010 1.00 93.62 96 LEU A C 1
ATOM 737 O O . LEU A 1 96 ? -14.504 -4.071 -8.925 1.00 93.62 96 LEU A O 1
ATOM 741 N N . GLY A 1 97 ? -12.548 -4.237 -10.020 1.00 91.38 97 GLY A N 1
ATOM 742 C CA . GLY A 1 97 ? -12.891 -3.281 -11.076 1.00 91.38 97 GLY A CA 1
ATOM 743 C C . GLY A 1 97 ? -13.082 -1.850 -10.562 1.00 91.38 97 GLY A C 1
ATOM 744 O O . GLY A 1 97 ? -13.886 -1.105 -11.114 1.00 91.38 97 GLY A O 1
ATOM 745 N N . LEU A 1 98 ? -12.392 -1.471 -9.480 1.00 88.81 98 LEU A N 1
ATOM 746 C CA . LEU A 1 98 ? -12.493 -0.124 -8.916 1.00 88.81 98 LEU A CA 1
ATOM 747 C C . LEU A 1 98 ? -11.622 0.851 -9.713 1.00 88.81 98 LEU A C 1
ATOM 749 O O . LEU A 1 98 ? -10.427 0.621 -9.880 1.00 88.81 98 LEU A O 1
ATOM 753 N N . GLU A 1 99 ? -12.197 1.981 -10.127 1.00 85.50 99 GLU A N 1
ATOM 754 C CA . GLU A 1 99 ? -11.452 3.045 -10.819 1.00 85.50 99 GLU A CA 1
ATOM 755 C C . GLU A 1 99 ? -10.465 3.771 -9.895 1.00 85.50 99 GLU A C 1
ATOM 757 O O . GLU A 1 99 ? -9.447 4.301 -10.339 1.00 85.50 99 GLU A O 1
ATOM 762 N N . THR A 1 100 ? -10.751 3.791 -8.590 1.00 86.50 100 THR A N 1
ATOM 763 C CA . THR A 1 100 ? -9.922 4.465 -7.587 1.00 86.50 100 THR A CA 1
ATOM 764 C C . THR A 1 100 ? -9.600 3.557 -6.412 1.00 86.50 100 THR A C 1
ATOM 766 O O . THR A 1 100 ? -10.435 2.761 -5.981 1.00 86.50 100 THR A O 1
ATOM 769 N N . PHE A 1 101 ? -8.415 3.739 -5.828 1.00 87.94 101 PHE A N 1
ATOM 770 C CA . PHE A 1 101 ? -8.040 3.060 -4.591 1.00 87.94 101 PHE A CA 1
ATOM 771 C C . PHE A 1 101 ? -8.987 3.435 -3.439 1.00 87.94 101 PHE A C 1
ATOM 773 O O . PHE A 1 101 ? -9.339 4.610 -3.293 1.00 87.94 101 PHE A O 1
ATOM 780 N N . PRO A 1 102 ? -9.384 2.471 -2.588 1.00 82.69 102 PRO A N 1
ATOM 781 C CA . PRO A 1 102 ? -10.279 2.742 -1.474 1.00 82.69 102 PRO A CA 1
ATOM 782 C C . PRO A 1 102 ? -9.623 3.716 -0.490 1.00 82.69 102 PRO A C 1
ATOM 784 O O . PRO A 1 102 ? -8.502 3.499 -0.021 1.00 82.69 102 PRO A O 1
ATOM 787 N N . ARG A 1 103 ? -10.338 4.792 -0.146 1.00 78.19 103 ARG A N 1
ATOM 788 C CA . ARG A 1 103 ? -9.937 5.659 0.965 1.00 78.19 103 ARG A CA 1
ATOM 789 C C . ARG A 1 103 ? -10.161 4.920 2.278 1.00 78.19 103 ARG A C 1
ATOM 791 O O . ARG A 1 103 ? -11.247 4.408 2.534 1.00 78.19 103 ARG A O 1
ATOM 798 N N . VAL A 1 104 ? -9.133 4.893 3.124 1.00 73.00 104 VAL A N 1
ATOM 799 C CA . VAL A 1 104 ? -9.279 4.413 4.500 1.00 73.00 104 VAL A CA 1
ATOM 800 C C . VAL A 1 104 ? -10.09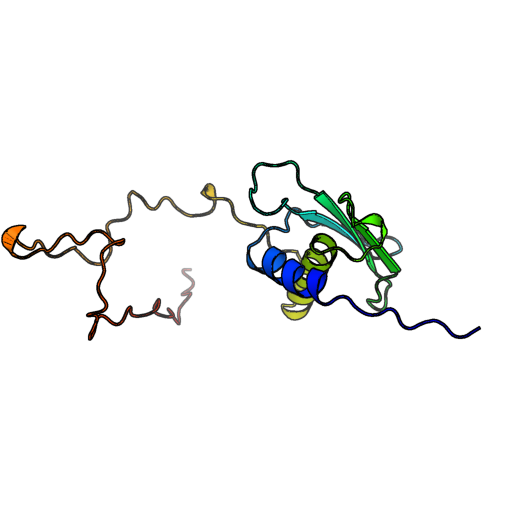8 5.451 5.255 1.00 73.00 104 VAL A C 1
ATOM 802 O O . VAL A 1 104 ? -9.618 6.562 5.479 1.00 73.00 104 VAL A O 1
ATOM 805 N N . GLY A 1 105 ? -11.330 5.089 5.610 1.00 67.94 105 GLY A N 1
ATOM 806 C CA . GLY A 1 105 ? -12.207 5.970 6.365 1.00 67.94 105 GLY A CA 1
ATOM 807 C C . GLY A 1 105 ? -11.624 6.320 7.738 1.00 67.94 105 GLY A C 1
ATOM 808 O O . GLY A 1 105 ? -11.015 5.485 8.414 1.00 67.94 105 GLY A O 1
ATOM 809 N N . THR A 1 106 ? -11.793 7.569 8.146 1.00 74.25 106 THR A N 1
ATOM 810 C CA . THR A 1 106 ? -11.464 8.084 9.474 1.00 74.25 106 THR A CA 1
ATOM 811 C C . THR A 1 106 ? -12.612 7.827 10.453 1.00 74.25 106 THR A C 1
ATOM 813 O O . THR A 1 106 ? -13.742 7.548 10.058 1.00 74.25 106 THR A O 1
ATOM 816 N N . CYS A 1 107 ? -12.363 7.924 11.763 1.00 67.50 107 CYS A N 1
ATOM 817 C CA . CYS A 1 107 ? -13.418 7.726 12.766 1.00 67.50 107 CYS A CA 1
ATOM 818 C C . CYS A 1 107 ? -14.573 8.739 12.655 1.00 67.50 107 CYS A C 1
ATOM 820 O O . CYS A 1 107 ? -15.656 8.459 13.163 1.00 67.50 107 CYS A O 1
ATOM 822 N N . THR A 1 108 ? -14.354 9.876 11.988 1.00 75.12 108 THR A N 1
ATOM 823 C CA . THR A 1 108 ? -15.373 10.889 11.688 1.00 75.12 108 THR A CA 1
ATOM 824 C C . THR A 1 108 ? -16.229 10.556 10.470 1.00 75.12 108 THR A C 1
ATOM 826 O O . THR A 1 108 ? -17.301 11.134 10.330 1.00 75.12 108 THR A O 1
ATOM 829 N N . ASP A 1 109 ? -15.809 9.611 9.624 1.00 79.75 109 ASP A N 1
ATOM 830 C CA . ASP A 1 109 ? -16.613 9.170 8.476 1.00 79.75 109 ASP A CA 1
ATOM 831 C C . ASP A 1 109 ? -17.789 8.295 8.927 1.00 79.75 109 ASP A C 1
ATOM 833 O O . ASP A 1 109 ? -18.812 8.196 8.248 1.00 79.75 109 ASP A O 1
ATOM 837 N N . ASN A 1 110 ? -17.673 7.687 10.111 1.00 79.50 110 ASN A N 1
ATOM 838 C CA . ASN A 1 110 ? -18.753 6.925 10.711 1.00 79.50 110 ASN A CA 1
ATOM 839 C C . ASN A 1 110 ? -19.653 7.840 11.551 1.00 79.50 110 ASN A C 1
ATOM 841 O O . ASN A 1 110 ? -19.158 8.603 12.385 1.00 79.50 110 ASN A O 1
ATOM 845 N N . PRO A 1 111 ? -20.989 7.708 11.433 1.00 80.69 111 PRO A N 1
ATOM 846 C CA . PRO A 1 111 ? -21.902 8.471 12.263 1.00 80.69 111 PRO A CA 1
ATOM 847 C C . PRO A 1 111 ? -21.656 8.151 13.733 1.00 80.69 111 PRO A C 1
ATOM 849 O O . PRO A 1 111 ? -21.438 6.995 14.117 1.00 80.69 111 PRO A O 1
ATOM 852 N N . GLN A 1 112 ? -21.749 9.193 14.545 1.00 84.00 112 GLN A N 1
ATOM 853 C CA . GLN A 1 112 ? -21.638 9.148 15.991 1.00 84.00 112 GLN A CA 1
ATOM 854 C C . GLN A 1 112 ? -22.456 7.992 16.598 1.00 84.00 112 GLN A C 1
ATOM 856 O O . GLN A 1 112 ? -23.653 7.860 16.343 1.00 84.00 112 GLN A O 1
ATOM 861 N N . GLN A 1 113 ? -21.805 7.126 17.383 1.00 83.25 113 GLN A N 1
ATOM 862 C CA . GLN A 1 113 ? -22.435 5.912 17.929 1.00 83.25 113 GLN A CA 1
ATOM 863 C C . GLN A 1 113 ? -22.936 6.074 19.368 1.00 83.25 113 GLN A C 1
ATOM 865 O O . GLN A 1 113 ? -23.844 5.361 19.772 1.00 83.25 113 GLN A O 1
ATOM 870 N N . TRP A 1 114 ? -22.380 7.005 20.147 1.00 80.88 114 TRP A N 1
ATOM 871 C CA . TRP A 1 114 ? -22.678 7.121 21.580 1.00 80.88 114 TRP A CA 1
ATOM 872 C C . TRP A 1 114 ? -24.103 7.605 21.888 1.00 80.88 114 TRP A C 1
ATOM 874 O O . TRP A 1 114 ? -24.631 7.286 22.946 1.00 80.88 114 TRP A O 1
ATOM 884 N N . HIS A 1 115 ? -24.755 8.295 20.950 1.00 79.88 115 HIS A N 1
ATOM 885 C CA . HIS A 1 115 ? -26.166 8.677 21.049 1.00 79.88 115 HIS A CA 1
ATOM 886 C C . HIS A 1 115 ? -27.146 7.613 20.542 1.00 79.88 115 HIS A C 1
ATOM 888 O O . HIS A 1 115 ? -28.355 7.782 20.684 1.00 79.88 115 HIS A O 1
ATOM 894 N N . LYS A 1 116 ? -26.665 6.537 19.909 1.00 80.00 116 LYS A N 1
ATOM 895 C CA . LYS A 1 116 ? -27.550 5.496 19.383 1.00 80.00 116 LYS A CA 1
ATOM 896 C C . LYS A 1 116 ? -27.934 4.558 20.528 1.00 80.00 116 LYS A C 1
ATOM 898 O O . LYS A 1 116 ? -27.047 3.881 21.056 1.00 80.00 116 LYS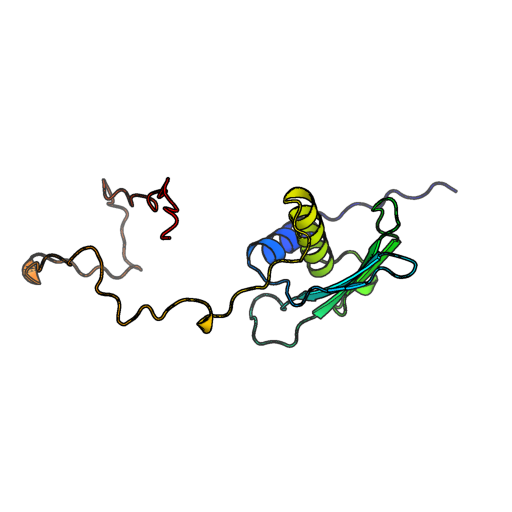 A O 1
ATOM 903 N N . PRO A 1 117 ? -29.220 4.485 20.923 1.00 77.88 117 PRO A N 1
ATOM 904 C CA . PRO A 1 117 ? -29.644 3.519 21.923 1.00 77.88 117 PRO A CA 1
ATOM 905 C C . PRO A 1 117 ? -29.323 2.110 21.422 1.00 77.88 117 PRO A C 1
ATOM 907 O O . PRO A 1 117 ? -29.471 1.799 20.237 1.00 77.88 117 PRO A O 1
ATOM 910 N N . ARG A 1 118 ? -28.837 1.251 22.320 1.00 75.81 118 ARG A N 1
ATOM 911 C CA . ARG A 1 118 ? -28.504 -0.132 21.972 1.00 75.81 118 ARG A CA 1
ATOM 912 C C . ARG A 1 118 ? -29.793 -0.834 21.500 1.00 75.81 118 ARG A C 1
ATOM 914 O O . ARG A 1 118 ? -30.765 -0.826 22.249 1.00 75.81 118 ARG A O 1
ATOM 921 N N . PRO A 1 119 ? -29.818 -1.459 20.306 1.00 73.06 119 PRO A N 1
ATOM 922 C CA . PRO A 1 119 ? -31.050 -1.996 19.710 1.00 73.06 119 PRO A CA 1
ATOM 923 C C . PRO A 1 119 ? -31.636 -3.198 20.466 1.00 73.06 119 PRO A C 1
ATOM 925 O O . PRO A 1 119 ? -32.791 -3.552 20.267 1.00 73.06 119 PRO A O 1
ATOM 928 N N . LEU A 1 120 ? -30.858 -3.809 21.362 1.00 69.12 120 LEU A N 1
ATOM 929 C CA . LEU A 1 120 ? -31.329 -4.800 22.319 1.00 69.12 120 LEU A CA 1
ATOM 930 C C . LEU A 1 120 ? -31.176 -4.197 23.710 1.00 69.12 120 LEU A C 1
ATOM 932 O O . LEU A 1 120 ? -30.055 -4.025 24.200 1.00 69.12 120 LEU A O 1
ATOM 936 N N . GLY A 1 121 ? -32.308 -3.843 24.317 1.00 65.69 121 GLY A N 1
ATOM 937 C CA . GLY A 1 121 ? -32.360 -3.450 25.717 1.00 65.69 121 GLY A CA 1
ATOM 938 C C . GLY A 1 121 ? -31.696 -4.538 26.552 1.00 65.69 121 GLY A C 1
ATOM 939 O O . GLY A 1 121 ? -32.087 -5.704 26.488 1.00 65.69 121 GLY A O 1
ATOM 940 N N . ILE A 1 122 ? -30.652 -4.170 27.294 1.00 72.31 122 ILE A N 1
ATOM 941 C CA . ILE A 1 122 ? -30.112 -5.044 28.332 1.00 72.31 122 ILE A CA 1
ATOM 942 C C . ILE A 1 122 ? -31.278 -5.268 29.290 1.00 72.31 122 ILE A C 1
ATOM 944 O O . ILE A 1 122 ? -31.771 -4.309 29.885 1.00 72.31 122 ILE A O 1
ATOM 948 N N . LYS A 1 123 ? -31.775 -6.504 29.382 1.00 73.69 123 LYS A N 1
ATOM 949 C CA . LYS A 1 123 ? -32.798 -6.826 30.374 1.00 73.69 123 LYS A CA 1
ATOM 950 C C . LYS A 1 123 ? -32.173 -6.581 31.741 1.00 73.69 123 LYS A C 1
ATOM 952 O O . LYS A 1 123 ? -31.079 -7.071 32.007 1.00 73.69 123 LYS A O 1
ATOM 957 N N . ALA A 1 124 ? -32.830 -5.767 32.561 1.00 72.00 124 ALA A N 1
ATOM 958 C CA . ALA A 1 124 ? -32.386 -5.548 33.925 1.00 72.00 124 ALA A CA 1
ATOM 959 C C . ALA A 1 124 ? -32.482 -6.886 34.666 1.00 72.00 124 ALA A C 1
ATOM 961 O O . ALA A 1 124 ? -33.580 -7.395 34.883 1.00 72.00 124 ALA A O 1
ATOM 962 N N . GLU A 1 125 ? -31.336 -7.462 35.013 1.00 75.56 125 GLU A N 1
ATOM 963 C CA . GLU A 1 125 ? -31.260 -8.582 35.941 1.00 75.56 125 GLU A CA 1
ATOM 964 C C . GLU A 1 125 ? -30.735 -8.071 37.282 1.00 75.56 125 GLU A C 1
ATOM 966 O O . GLU A 1 125 ? -29.877 -7.180 37.315 1.00 75.56 125 GLU A O 1
ATOM 971 N N . PRO A 1 126 ? -31.252 -8.589 38.408 1.00 81.94 126 PRO A N 1
ATOM 972 C CA . PRO A 1 126 ? -30.716 -8.247 39.712 1.00 81.94 126 PRO A CA 1
ATOM 973 C C . PRO A 1 126 ? -29.229 -8.607 39.759 1.00 81.94 126 PRO A C 1
ATOM 975 O O . PRO A 1 126 ? -28.816 -9.655 39.260 1.00 81.94 126 PRO A O 1
ATOM 978 N N . ILE A 1 127 ? -28.424 -7.762 40.412 1.00 75.38 127 ILE A N 1
ATOM 979 C CA . ILE A 1 127 ? -26.977 -7.991 40.558 1.00 75.38 127 ILE A CA 1
ATOM 980 C C . ILE A 1 127 ? -26.674 -9.358 41.186 1.00 75.38 127 ILE A C 1
ATOM 982 O O . ILE A 1 127 ? -25.685 -9.991 40.846 1.00 75.38 127 ILE A O 1
ATOM 986 N N . MET A 1 128 ? -27.587 -9.854 42.024 1.00 80.06 128 MET A N 1
ATOM 987 C CA . MET A 1 128 ? -27.508 -11.171 42.655 1.00 80.06 128 MET A CA 1
ATOM 988 C C . MET A 1 128 ? -27.646 -12.342 41.666 1.00 80.06 128 MET A C 1
ATOM 990 O O . MET A 1 128 ? -27.197 -13.440 41.973 1.00 80.06 128 MET A O 1
ATOM 994 N N . GLY A 1 129 ? -28.261 -12.128 40.497 1.00 74.50 129 GLY A N 1
ATOM 995 C CA . GLY A 1 129 ? -28.351 -13.110 39.408 1.00 74.50 129 GLY A CA 1
ATOM 996 C C . GLY A 1 129 ? -27.229 -12.985 38.371 1.00 74.50 129 GLY A C 1
ATOM 997 O O . GLY A 1 129 ? -27.059 -13.869 37.536 1.00 74.50 129 GLY A O 1
ATOM 998 N N . SER A 1 130 ? -26.437 -11.911 38.438 1.00 76.00 130 SER A N 1
ATOM 999 C CA . SER A 1 130 ? -25.345 -11.632 37.505 1.00 76.00 130 SER A CA 1
ATOM 1000 C C . SER A 1 130 ? -24.010 -12.085 38.093 1.00 76.00 130 SER A C 1
ATOM 1002 O O . SER A 1 130 ? -23.632 -11.672 39.185 1.00 76.00 130 SER A O 1
ATOM 1004 N N . SER A 1 131 ? -23.240 -12.883 37.355 1.00 75.25 131 SER A N 1
ATOM 1005 C CA . SER A 1 131 ? -21.845 -13.162 37.720 1.00 75.25 131 SER A CA 1
ATOM 1006 C C . SER A 1 131 ? -20.910 -12.243 36.935 1.00 75.25 131 SER A C 1
ATOM 1008 O O . SER A 1 131 ? -20.903 -12.238 35.705 1.00 75.25 131 SER A O 1
ATOM 1010 N N . VAL A 1 132 ? -20.119 -11.437 37.647 1.00 73.56 132 VAL A N 1
ATOM 1011 C CA . VAL A 1 132 ? -19.034 -10.653 37.046 1.00 73.56 132 VAL A CA 1
ATOM 1012 C C . VAL A 1 132 ? -17.789 -11.525 37.053 1.00 73.56 132 VAL A C 1
ATOM 1014 O O . VAL A 1 132 ? -17.186 -11.761 38.097 1.00 73.56 132 VAL A O 1
ATOM 1017 N N . ILE A 1 133 ? -17.430 -12.039 35.884 1.00 76.19 133 ILE A N 1
ATOM 1018 C CA . ILE A 1 133 ? -16.243 -12.873 35.711 1.00 76.19 133 ILE A CA 1
ATOM 1019 C C . ILE A 1 133 ? -15.145 -11.988 35.126 1.00 76.19 133 ILE A C 1
ATOM 1021 O O . ILE A 1 133 ? -15.341 -11.354 34.089 1.00 76.19 133 ILE A O 1
ATOM 1025 N N . ASP A 1 134 ? -13.985 -11.943 35.780 1.00 63.09 134 ASP A N 1
ATOM 1026 C CA . ASP A 1 134 ? -12.785 -11.365 35.177 1.00 63.09 134 ASP A CA 1
ATOM 1027 C C . ASP A 1 134 ? -12.414 -12.206 33.941 1.00 63.09 134 ASP A C 1
ATOM 1029 O O . ASP A 1 134 ? -12.194 -13.415 34.087 1.00 63.09 134 ASP A O 1
ATOM 1033 N N . PRO A 1 135 ? -12.302 -11.605 32.741 1.00 66.81 135 PRO A N 1
ATOM 1034 C CA . PRO A 1 135 ? -11.921 -12.315 31.522 1.00 66.81 135 PRO A CA 1
ATOM 1035 C C . PRO A 1 135 ? -10.642 -13.155 31.661 1.00 66.81 135 PRO A C 1
ATOM 1037 O O . PRO A 1 135 ? -10.465 -14.140 30.948 1.00 66.81 135 PRO A O 1
ATOM 1040 N N . LYS A 1 136 ? -9.736 -12.801 32.585 1.00 64.06 136 LYS A N 1
ATOM 1041 C CA . LYS A 1 136 ? -8.498 -13.558 32.836 1.00 64.06 136 LYS A CA 1
ATOM 1042 C C . LYS A 1 136 ? -8.707 -14.879 33.589 1.00 64.06 136 LYS A C 1
ATOM 1044 O O . LYS A 1 136 ? -7.811 -15.719 33.567 1.00 64.06 136 LYS A O 1
ATO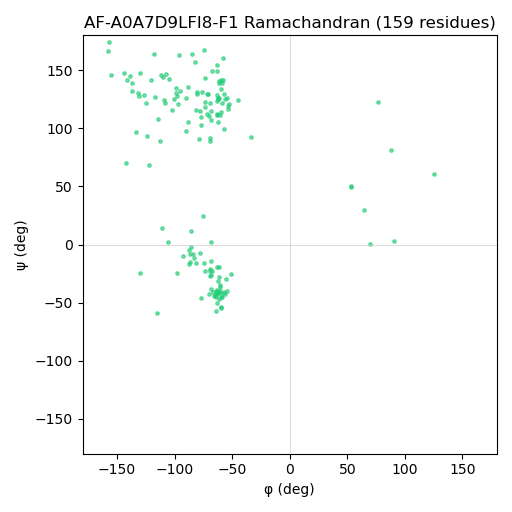M 1049 N N . HIS A 1 137 ? -9.859 -15.081 34.229 1.00 58.72 137 HIS A N 1
ATOM 1050 C CA . HIS A 1 137 ? -10.164 -16.238 35.084 1.00 58.72 137 HIS A CA 1
ATOM 1051 C C . HIS A 1 137 ? -11.221 -17.186 34.483 1.00 58.72 137 HIS A C 1
ATOM 1053 O O . HIS A 1 137 ? -11.739 -18.069 35.172 1.00 58.72 137 HIS A O 1
ATOM 1059 N N . GLU A 1 138 ? -11.528 -17.042 33.192 1.00 52.88 138 GLU A N 1
ATOM 1060 C CA . GLU A 1 138 ? -12.544 -17.823 32.485 1.00 52.88 138 GLU A CA 1
ATOM 1061 C C . GLU A 1 138 ? -12.120 -19.298 32.309 1.00 52.88 138 GLU A C 1
ATOM 1063 O O . GLU A 1 138 ? -11.507 -19.706 31.319 1.00 52.88 138 GLU A O 1
ATOM 1068 N N . LYS A 1 139 ? -12.450 -20.152 33.286 1.00 50.72 139 LYS A N 1
ATOM 1069 C CA . LYS A 1 139 ? -12.402 -21.608 33.097 1.00 50.72 139 LYS A CA 1
ATOM 1070 C C . LYS A 1 139 ? -13.507 -21.997 32.114 1.00 50.72 139 LYS A C 1
ATOM 1072 O O . LYS A 1 139 ? -14.682 -21.862 32.435 1.00 50.72 139 LYS A O 1
ATOM 1077 N N . LYS A 1 140 ? -13.108 -22.500 30.939 1.00 47.41 140 LYS A N 1
ATOM 1078 C CA . LYS A 1 140 ? -13.948 -23.037 29.850 1.00 47.41 140 LYS A CA 1
ATOM 1079 C C . LYS A 1 140 ? -15.216 -23.746 30.352 1.00 47.41 140 LYS A C 1
ATOM 1081 O O . LYS A 1 140 ? -15.208 -24.952 30.586 1.00 47.41 140 LYS A O 1
ATOM 1086 N N . ARG A 1 141 ? -16.322 -23.017 30.452 1.00 47.56 141 ARG A N 1
ATOM 1087 C CA . ARG A 1 141 ? -17.679 -23.567 30.528 1.00 47.56 141 ARG A CA 1
ATOM 1088 C C . ARG A 1 141 ? -18.607 -22.662 29.732 1.00 47.56 141 ARG A C 1
ATOM 1090 O O . ARG A 1 141 ? -19.433 -21.957 30.286 1.00 47.56 141 ARG A O 1
ATOM 1097 N N . PHE A 1 142 ? -18.448 -22.687 28.413 1.00 40.31 142 PHE A N 1
ATOM 1098 C CA . PHE A 1 142 ? -19.448 -22.151 27.498 1.00 40.31 142 PHE A CA 1
ATOM 1099 C C . PHE A 1 142 ? -20.051 -23.308 26.706 1.00 40.31 142 PHE A C 1
ATOM 1101 O O . PHE A 1 142 ? -19.580 -23.661 25.629 1.00 40.31 142 PHE A O 1
ATOM 1108 N N . SER A 1 143 ? -21.108 -23.904 27.253 1.00 41.78 143 SER A N 1
ATOM 1109 C CA . SER A 1 143 ? -22.153 -24.507 26.432 1.00 41.78 143 SER A CA 1
ATOM 1110 C C . SER A 1 143 ? -23.200 -23.424 26.175 1.00 41.78 143 SER A C 1
ATOM 1112 O O . SER A 1 143 ? -24.042 -23.161 27.026 1.00 41.78 143 SER A O 1
ATOM 1114 N N . GLY A 1 144 ? -23.112 -22.789 25.005 1.00 44.12 144 GLY A N 1
ATOM 1115 C CA . GLY A 1 144 ? -24.239 -22.084 24.396 1.00 44.12 144 GLY A CA 1
ATOM 1116 C C . GLY A 1 144 ? -24.447 -20.622 24.791 1.00 44.12 144 GLY A C 1
ATOM 1117 O O . GLY A 1 144 ? -25.374 -20.310 25.520 1.00 44.12 144 GLY A O 1
ATOM 1118 N N . ILE A 1 145 ? -23.691 -19.712 24.170 1.00 44.47 145 ILE A N 1
ATOM 1119 C CA . ILE A 1 145 ? -24.275 -18.477 23.621 1.00 44.47 145 ILE A CA 1
ATOM 1120 C C . ILE A 1 145 ? -23.694 -18.321 22.215 1.00 44.47 145 ILE A C 1
ATOM 1122 O O . ILE A 1 145 ? -22.566 -17.861 22.031 1.00 44.47 145 ILE A O 1
ATOM 1126 N N . GLN A 1 146 ? -24.448 -18.764 21.208 1.00 41.09 146 GLN A N 1
ATOM 1127 C CA . GLN A 1 146 ? -24.135 -18.467 19.814 1.00 41.09 146 GLN A CA 1
ATOM 1128 C C . GLN A 1 146 ? -24.227 -16.951 19.629 1.00 41.09 146 GLN A C 1
ATOM 1130 O O . GLN A 1 146 ? -25.307 -16.367 19.699 1.00 41.09 146 GLN A O 1
ATOM 1135 N N . ARG A 1 147 ? -23.086 -16.306 19.375 1.00 41.38 147 ARG A N 1
ATOM 1136 C CA . ARG A 1 147 ? -23.075 -14.979 18.762 1.00 41.38 147 ARG A CA 1
A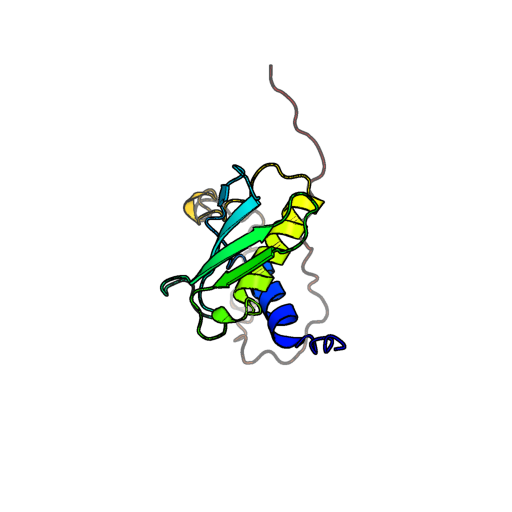TOM 1137 C C . ARG A 1 147 ? -23.699 -15.142 17.381 1.00 41.38 147 ARG A C 1
ATOM 1139 O O . ARG A 1 147 ? -23.070 -15.717 16.496 1.00 41.38 147 ARG A O 1
ATOM 1146 N N . GLN A 1 148 ? -24.937 -14.687 17.206 1.00 42.03 148 GLN A N 1
ATOM 1147 C CA . GLN A 1 148 ? -25.466 -14.486 15.863 1.00 42.03 148 GLN A CA 1
ATOM 1148 C C . GLN A 1 148 ? -24.534 -13.484 15.175 1.00 42.03 148 GLN A C 1
ATOM 1150 O O . GLN A 1 148 ? -24.276 -12.398 15.700 1.00 42.03 148 GLN A O 1
ATOM 1155 N N . GLY A 1 149 ? -23.950 -13.903 14.052 1.00 40.84 149 GLY A N 1
ATOM 1156 C CA . GLY A 1 149 ? -23.216 -13.000 13.175 1.00 40.84 149 GLY A CA 1
ATOM 1157 C C . GLY A 1 149 ? -24.131 -11.862 12.713 1.00 40.84 149 GLY A C 1
ATOM 1158 O O . GLY A 1 149 ? -25.355 -11.993 12.797 1.00 40.84 149 GLY A O 1
ATOM 1159 N N . PRO A 1 150 ? -23.568 -10.736 12.250 1.00 39.69 150 PRO A N 1
ATOM 1160 C CA . PRO A 1 150 ? -24.382 -9.635 11.758 1.00 39.69 150 PRO A CA 1
ATOM 1161 C C . PRO A 1 150 ? -25.301 -10.149 10.645 1.00 39.69 150 PRO A C 1
ATOM 1163 O O . PRO A 1 150 ? -24.837 -10.770 9.687 1.00 39.69 150 PRO A O 1
ATOM 1166 N N . ALA A 1 151 ? -26.605 -9.917 10.808 1.00 37.91 151 ALA A N 1
ATOM 1167 C CA . ALA A 1 151 ? -27.599 -10.198 9.789 1.00 37.91 151 ALA A CA 1
ATOM 1168 C C . ALA A 1 151 ? -27.194 -9.483 8.494 1.00 37.91 151 ALA A C 1
ATOM 1170 O O . ALA A 1 151 ? -26.924 -8.279 8.487 1.00 37.91 151 ALA A O 1
ATOM 1171 N N . GLN A 1 152 ? -27.117 -10.239 7.401 1.00 41.44 152 GLN A N 1
ATOM 1172 C CA . GLN A 1 152 ? -27.059 -9.659 6.071 1.00 41.44 152 GLN A CA 1
ATOM 1173 C C . GLN A 1 152 ? -28.416 -9.015 5.805 1.00 41.44 152 GLN A C 1
ATOM 1175 O O . GLN A 1 152 ? -29.411 -9.706 5.599 1.00 41.44 152 GLN A O 1
ATOM 1180 N N . ASN A 1 153 ? -28.460 -7.687 5.821 1.00 37.03 153 ASN A N 1
ATOM 1181 C CA . ASN A 1 153 ? -29.633 -6.959 5.368 1.00 37.03 153 ASN A CA 1
ATOM 1182 C C . ASN A 1 153 ? -29.597 -6.950 3.840 1.00 37.03 153 ASN A C 1
ATOM 1184 O O . ASN A 1 153 ? -28.984 -6.086 3.215 1.00 37.03 153 ASN A O 1
ATOM 1188 N N . 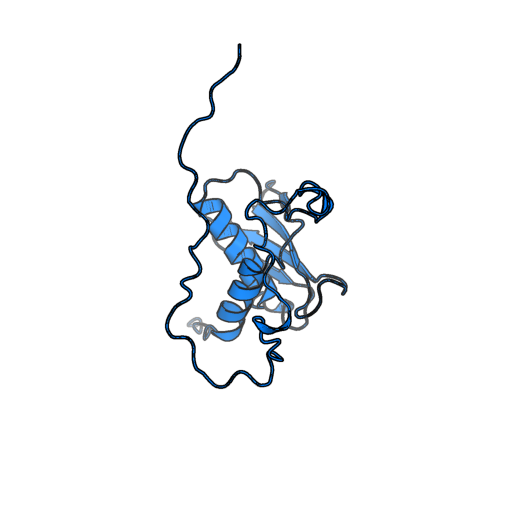SER A 1 154 ? -30.225 -7.955 3.240 1.00 39.88 154 SER A N 1
ATOM 1189 C CA . SER A 1 154 ? -30.663 -7.895 1.856 1.00 39.88 154 SER A CA 1
ATOM 1190 C C . SER A 1 154 ? -31.791 -6.868 1.700 1.00 39.88 154 SER A C 1
ATOM 1192 O O . SER A 1 154 ? -32.641 -6.721 2.578 1.00 39.88 154 SER A O 1
ATOM 1194 N N . SER A 1 155 ? -31.833 -6.267 0.507 1.00 39.47 155 SER A N 1
ATOM 1195 C CA . SER A 1 155 ? -32.950 -5.565 -0.152 1.00 39.47 155 SER A CA 1
ATOM 1196 C C . SER A 1 155 ? -33.345 -4.146 0.296 1.00 39.47 155 SER A C 1
ATOM 1198 O O . SER A 1 155 ? -33.826 -3.921 1.399 1.00 39.47 155 SER A O 1
ATOM 1200 N N . GLY A 1 156 ? -33.309 -3.226 -0.682 1.00 34.44 156 GLY A N 1
ATOM 1201 C CA . GLY A 1 156 ? -34.411 -2.279 -0.880 1.00 34.44 156 GLY A CA 1
ATOM 1202 C C . GLY A 1 156 ? -34.072 -0.789 -0.880 1.00 34.44 156 GLY A C 1
ATOM 1203 O O . GLY A 1 156 ? -34.645 -0.051 -0.086 1.00 34.44 156 GLY A O 1
ATOM 1204 N N . ALA A 1 157 ? -33.231 -0.310 -1.803 1.00 36.19 157 ALA A N 1
ATOM 1205 C CA . ALA A 1 157 ? -33.247 1.108 -2.166 1.00 36.19 157 ALA A CA 1
ATOM 1206 C C . ALA A 1 157 ? -34.555 1.408 -2.924 1.00 36.19 157 ALA A C 1
ATOM 1208 O O . ALA A 1 157 ? -34.641 1.224 -4.136 1.00 36.19 157 ALA A O 1
ATOM 1209 N N . LYS A 1 158 ? -35.602 1.817 -2.200 1.00 36.72 158 LYS A N 1
ATOM 1210 C CA . LYS A 1 158 ? -36.756 2.486 -2.807 1.00 36.72 158 LYS A CA 1
ATOM 1211 C C . LYS A 1 158 ? -36.359 3.935 -3.074 1.00 36.72 158 LYS A C 1
ATOM 1213 O O . LYS A 1 158 ? -36.074 4.678 -2.138 1.00 36.72 158 LYS A O 1
ATOM 1218 N N . GLN A 1 159 ? -36.316 4.295 -4.354 1.00 39.62 159 GLN A N 1
ATOM 1219 C CA . GLN A 1 159 ? -36.303 5.680 -4.811 1.00 39.62 159 GLN A CA 1
ATOM 1220 C C . GLN A 1 159 ? -37.546 6.386 -4.259 1.00 39.62 159 GLN A C 1
ATOM 1222 O O . GLN A 1 159 ? -38.656 5.869 -4.390 1.00 39.62 159 GLN A O 1
ATOM 1227 N N . PHE A 1 160 ? -37.350 7.545 -3.636 1.00 38.03 160 PHE A N 1
ATOM 1228 C CA . PHE A 1 160 ? -38.415 8.519 -3.439 1.00 38.03 160 PHE A CA 1
ATOM 1229 C C . PHE A 1 160 ? -38.280 9.579 -4.532 1.00 38.03 160 PHE A C 1
ATOM 1231 O O . PHE A 1 160 ? -37.177 10.049 -4.810 1.00 38.03 160 PHE A O 1
ATOM 1238 N N . THR A 1 161 ? -39.422 9.830 -5.165 1.00 48.81 161 THR A N 1
ATOM 1239 C CA . THR A 1 161 ? -39.728 10.844 -6.180 1.00 48.81 161 THR A CA 1
ATOM 1240 C C . THR A 1 161 ? -39.433 12.256 -5.716 1.00 48.81 161 THR A C 1
ATOM 1242 O O . THR A 1 161 ? -39.762 12.534 -4.539 1.00 48.81 161 THR A O 1
#